Protein AF-A0AAV2QMG0-F1 (afdb_monomer_lite)

pLDDT: mean 81.87, std 13.13, range [42.47, 98.0]

Sequence (152 aa):
MNWVRSIYNIVFRNIPKMEKALFCSSQQNTKHLQYRIQVKKITGIVSARLNQVIYLTSEAHLSRIPKNVDNEILNILRQRQEDCVMWHGHDYKTKCADIIEDYNTGATNWFAKYGDLGVYGNVKDAYMKQKHRMIWERRHGAIGAGMKAQVN

Structure (mmCIF, N/CA/C/O backbone):
data_AF-A0AAV2QMG0-F1
#
_entry.id   AF-A0AAV2QMG0-F1
#
loop_
_atom_site.group_PDB
_atom_site.id
_atom_site.type_symbol
_atom_site.label_atom_id
_atom_site.label_alt_id
_atom_site.label_comp_id
_atom_site.label_asym_id
_atom_site.label_entity_id
_atom_site.label_seq_id
_atom_site.pdbx_PDB_ins_code
_atom_site.Cartn_x
_atom_site.Cartn_y
_atom_site.Cartn_z
_atom_site.occupancy
_atom_site.B_iso_or_equiv
_atom_site.auth_seq_id
_atom_site.auth_comp_id
_atom_site.auth_asym_id
_atom_site.auth_atom_id
_atom_site.pdbx_PDB_model_num
ATOM 1 N N . MET A 1 1 ? 28.258 10.382 -36.002 1.00 57.81 1 MET A N 1
ATOM 2 C CA . MET A 1 1 ? 27.567 10.719 -34.731 1.00 57.81 1 MET A CA 1
ATOM 3 C C . MET A 1 1 ? 27.835 12.180 -34.316 1.00 57.81 1 MET A C 1
ATOM 5 O O . MET A 1 1 ? 28.320 12.432 -33.222 1.00 57.81 1 MET A O 1
ATOM 9 N N . ASN A 1 2 ? 27.521 13.169 -35.166 1.00 69.56 2 ASN A N 1
ATOM 10 C CA . ASN A 1 2 ? 27.811 14.592 -34.876 1.00 69.56 2 ASN A CA 1
ATOM 11 C C . ASN A 1 2 ? 26.620 15.340 -34.253 1.00 69.56 2 ASN A C 1
ATOM 13 O O . ASN A 1 2 ? 26.809 16.291 -33.498 1.00 69.56 2 ASN A O 1
ATOM 17 N N . TRP A 1 3 ? 25.396 14.870 -34.503 1.00 79.06 3 TRP A N 1
ATOM 18 C CA . TRP A 1 3 ? 24.170 15.474 -33.978 1.00 79.06 3 TRP A CA 1
ATOM 19 C C . TRP A 1 3 ? 24.016 15.310 -32.456 1.00 79.06 3 TRP A C 1
ATOM 21 O O . TRP A 1 3 ? 23.689 16.278 -31.780 1.00 79.06 3 TRP A O 1
ATOM 31 N N . VAL A 1 4 ? 24.382 14.153 -31.887 1.00 82.50 4 VAL A N 1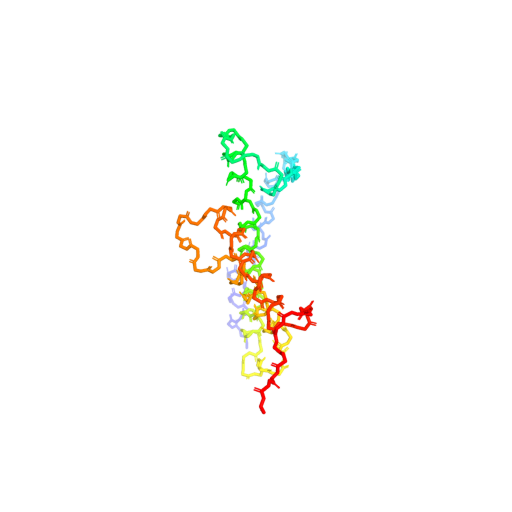
ATOM 32 C CA . VAL A 1 4 ? 24.388 13.933 -30.422 1.00 82.50 4 VAL A CA 1
ATOM 33 C C . VAL A 1 4 ? 25.339 14.907 -29.717 1.00 82.50 4 VAL A C 1
ATOM 35 O O . VAL A 1 4 ? 24.986 15.509 -28.706 1.00 82.50 4 VAL A O 1
ATOM 38 N N . ARG A 1 5 ? 26.532 15.131 -30.286 1.00 80.38 5 ARG A N 1
ATOM 39 C CA . ARG A 1 5 ? 27.519 16.085 -29.754 1.00 80.38 5 ARG A CA 1
ATOM 40 C C . ARG A 1 5 ? 27.052 17.537 -29.896 1.00 80.38 5 ARG A C 1
ATOM 42 O O . ARG A 1 5 ? 27.337 18.353 -29.024 1.00 80.38 5 ARG A O 1
ATOM 49 N N . SER A 1 6 ? 26.319 17.849 -30.966 1.00 81.31 6 SER A N 1
ATOM 50 C CA . SER A 1 6 ? 25.689 19.156 -31.176 1.00 81.31 6 SER A CA 1
ATOM 51 C C . SER A 1 6 ? 24.580 19.419 -30.146 1.00 81.31 6 SER A C 1
ATOM 53 O O . SER A 1 6 ? 24.646 20.425 -29.444 1.00 81.31 6 SER A O 1
ATOM 55 N N . ILE A 1 7 ? 23.652 18.473 -29.938 1.00 81.25 7 ILE A N 1
ATOM 56 C CA . ILE A 1 7 ? 22.609 18.569 -28.898 1.00 81.25 7 ILE A CA 1
ATOM 57 C C . ILE A 1 7 ? 23.231 18.688 -27.502 1.00 81.25 7 ILE A C 1
ATOM 59 O O . ILE A 1 7 ? 22.825 19.547 -26.721 1.00 81.25 7 ILE A O 1
ATOM 63 N N . TYR A 1 8 ? 24.244 17.875 -27.187 1.00 83.06 8 TYR A N 1
ATOM 64 C CA . TYR A 1 8 ? 24.938 17.938 -25.899 1.00 83.06 8 TYR A CA 1
ATOM 65 C C . TYR A 1 8 ? 25.555 19.317 -25.643 1.00 83.06 8 TYR A C 1
ATOM 67 O O . TYR A 1 8 ? 25.420 19.872 -24.555 1.00 83.06 8 TYR A O 1
ATOM 75 N N . ASN A 1 9 ? 26.194 19.904 -26.655 1.00 79.44 9 ASN A N 1
ATOM 76 C CA . ASN A 1 9 ? 26.829 21.212 -26.530 1.00 79.44 9 ASN A CA 1
ATOM 77 C C . ASN A 1 9 ? 25.831 22.374 -26.435 1.00 79.44 9 ASN A C 1
ATOM 79 O O . ASN A 1 9 ? 26.131 23.342 -25.740 1.00 79.44 9 ASN A O 1
ATOM 83 N N . ILE A 1 10 ? 24.685 22.285 -27.116 1.00 80.19 10 ILE A N 1
ATOM 84 C CA . ILE A 1 10 ? 23.655 23.335 -27.124 1.00 80.19 10 ILE A CA 1
ATOM 85 C C . ILE A 1 10 ? 22.818 23.284 -25.842 1.00 80.19 10 ILE A C 1
ATOM 87 O O . ILE A 1 10 ? 22.601 24.312 -25.206 1.00 80.19 10 ILE A O 1
ATOM 91 N N . VAL A 1 11 ? 22.368 22.090 -25.452 1.00 79.25 11 VAL A N 1
ATOM 92 C CA . VAL A 1 11 ? 21.379 21.912 -24.383 1.00 79.25 11 VAL A CA 1
ATOM 93 C C . VAL A 1 11 ? 22.054 21.516 -23.071 1.00 79.25 11 VAL A C 1
ATOM 95 O O . VAL A 1 11 ? 21.926 22.213 -22.071 1.00 79.25 11 VAL A O 1
ATOM 98 N N . PHE A 1 12 ? 22.832 20.433 -23.061 1.00 76.62 12 PHE A N 1
ATOM 99 C CA . PHE A 1 12 ? 23.289 19.804 -21.815 1.00 76.62 12 PHE A CA 1
ATOM 100 C C . PHE A 1 12 ? 24.566 20.407 -21.213 1.00 76.62 12 PHE A C 1
ATOM 102 O O . PHE A 1 12 ? 24.775 20.307 -20.009 1.00 76.62 12 PHE A O 1
ATOM 109 N N . ARG A 1 13 ? 25.410 21.089 -21.996 1.00 78.94 13 ARG A N 1
ATOM 110 C CA . ARG A 1 13 ? 26.682 21.672 -21.519 1.00 78.94 13 ARG A CA 1
ATOM 111 C C . ARG A 1 13 ? 26.495 22.807 -20.509 1.00 78.94 13 ARG A C 1
ATOM 113 O O . ARG A 1 13 ? 27.380 23.046 -19.685 1.00 78.94 13 ARG A O 1
ATOM 120 N N . ASN A 1 14 ? 25.369 23.514 -20.583 1.00 78.19 14 ASN A N 1
ATOM 121 C CA . ASN A 1 14 ? 25.080 24.658 -19.720 1.00 78.19 14 ASN A CA 1
ATOM 122 C C . ASN A 1 14 ? 24.202 24.299 -18.510 1.00 78.19 14 ASN A C 1
ATOM 124 O O . ASN A 1 14 ? 24.316 24.968 -17.488 1.00 78.19 14 ASN A O 1
ATOM 128 N N . ILE A 1 15 ? 23.420 23.214 -18.564 1.00 78.44 15 ILE A N 1
ATOM 129 C CA . ILE A 1 15 ? 22.583 22.735 -17.445 1.00 78.44 15 ILE A CA 1
ATOM 130 C C . ILE A 1 15 ? 23.363 22.577 -16.123 1.00 78.44 15 ILE A C 1
ATOM 132 O O . ILE A 1 15 ? 22.969 23.209 -15.144 1.00 78.44 15 ILE A O 1
ATOM 136 N N . PRO A 1 16 ? 24.508 21.865 -16.056 1.00 78.31 16 PRO A N 1
ATOM 137 C CA . PRO A 1 16 ? 25.228 21.686 -14.792 1.00 78.31 16 PRO A CA 1
ATOM 138 C C . PRO A 1 16 ? 25.860 22.984 -14.267 1.00 78.31 16 PRO A C 1
ATOM 140 O O . PRO A 1 16 ? 26.170 23.090 -13.081 1.00 78.31 16 PRO A O 1
ATOM 143 N N . LYS A 1 17 ? 26.064 23.996 -15.124 1.00 77.62 17 LYS A N 1
ATOM 144 C CA . LYS A 1 17 ? 26.516 25.327 -14.685 1.00 77.62 17 LYS A CA 1
ATOM 145 C C . LYS A 1 17 ? 25.381 26.096 -14.010 1.00 77.62 17 LYS A C 1
ATOM 147 O O . LYS A 1 17 ? 25.613 26.734 -12.988 1.00 77.62 17 LYS A O 1
ATOM 152 N N . MET A 1 18 ? 24.169 25.994 -14.558 1.00 71.75 18 MET A N 1
ATOM 153 C CA . MET A 1 18 ? 22.962 26.606 -13.993 1.00 71.75 18 MET A CA 1
ATOM 154 C C . MET A 1 18 ? 22.564 25.934 -12.674 1.00 71.75 18 MET A C 1
ATOM 156 O O . MET A 1 18 ? 22.259 26.621 -11.704 1.00 71.75 18 MET A O 1
ATOM 160 N N . GLU A 1 19 ? 22.650 24.605 -12.600 1.00 76.06 19 GLU A N 1
ATOM 161 C CA . GLU A 1 19 ? 22.378 23.842 -11.377 1.00 76.06 19 GLU A CA 1
ATOM 162 C C . GLU A 1 19 ? 23.356 24.200 -10.250 1.00 76.06 19 GLU A C 1
ATOM 164 O O . GLU A 1 19 ? 22.936 24.444 -9.121 1.00 76.06 19 GLU A O 1
ATOM 169 N N . LYS A 1 20 ? 24.653 24.342 -10.558 1.00 75.19 20 LYS A N 1
ATOM 170 C CA . LYS A 1 20 ? 25.646 24.824 -9.585 1.00 75.19 20 LYS A CA 1
ATOM 171 C C . LYS A 1 20 ? 25.354 26.242 -9.104 1.00 75.19 20 LYS A C 1
ATOM 173 O O . LYS A 1 20 ? 25.501 26.497 -7.914 1.00 75.19 20 LYS A O 1
ATOM 178 N N . ALA A 1 21 ? 24.934 27.147 -9.989 1.00 76.88 21 ALA A N 1
ATOM 179 C CA . ALA A 1 21 ? 24.575 28.514 -9.610 1.00 76.88 21 ALA A CA 1
ATOM 180 C C . ALA A 1 21 ? 23.340 28.552 -8.685 1.00 76.88 21 ALA A C 1
ATOM 182 O O . ALA A 1 21 ? 23.363 29.233 -7.659 1.00 76.88 21 ALA A O 1
ATOM 183 N N . LEU A 1 22 ? 22.306 27.756 -8.988 1.00 70.25 22 LEU A N 1
ATOM 184 C CA . LEU A 1 22 ? 21.111 27.592 -8.149 1.00 70.25 22 LEU A CA 1
ATOM 185 C C . LEU A 1 22 ? 21.445 26.953 -6.790 1.00 70.25 22 LEU A C 1
ATOM 187 O O . LEU A 1 22 ? 21.057 27.484 -5.749 1.00 70.25 22 LEU A O 1
ATOM 191 N N . PHE A 1 23 ? 22.226 25.871 -6.766 1.00 67.12 23 PHE A N 1
ATOM 192 C CA . PHE A 1 23 ? 22.652 25.222 -5.523 1.00 67.12 23 PHE A CA 1
ATOM 193 C C . PHE A 1 23 ? 23.502 26.154 -4.646 1.00 67.12 23 PHE A C 1
ATOM 195 O O . PHE A 1 23 ? 23.237 26.254 -3.446 1.00 67.12 23 PHE A O 1
ATOM 202 N N . CYS A 1 24 ? 24.456 26.894 -5.234 1.00 64.19 24 CYS A N 1
ATOM 203 C CA . CYS A 1 24 ? 25.259 27.898 -4.522 1.00 64.19 24 CYS A CA 1
ATOM 204 C C . CYS A 1 24 ? 24.397 29.007 -3.906 1.00 64.19 24 CYS A C 1
ATOM 206 O O . CYS A 1 24 ? 24.727 29.478 -2.819 1.00 64.19 24 CYS A O 1
ATOM 208 N N . SER A 1 25 ? 23.289 29.390 -4.554 1.00 58.59 25 SER A N 1
ATOM 209 C CA . SER A 1 25 ? 22.337 30.361 -3.998 1.00 58.59 25 SER A CA 1
ATOM 210 C C . SER A 1 25 ? 21.534 29.800 -2.812 1.00 58.59 25 SER A C 1
ATOM 212 O O . SER A 1 25 ? 21.247 30.530 -1.869 1.00 58.59 25 SER A O 1
ATOM 214 N N . SER A 1 26 ? 21.252 28.488 -2.796 1.00 58.22 26 SER A N 1
ATOM 215 C CA . SER A 1 26 ? 20.543 27.815 -1.690 1.00 58.22 26 SER A CA 1
ATOM 216 C C . SER A 1 26 ? 21.431 27.493 -0.476 1.00 58.22 26 SER A C 1
ATOM 218 O O . SER A 1 26 ? 20.939 27.351 0.639 1.00 58.22 26 SER A O 1
ATOM 220 N N . GLN A 1 27 ? 22.750 27.391 -0.672 1.00 56.69 27 GLN A N 1
ATOM 221 C CA . GLN A 1 27 ? 23.718 27.054 0.380 1.00 56.69 27 GLN A CA 1
ATOM 222 C C . GLN A 1 27 ? 24.058 28.235 1.306 1.00 56.69 27 GLN A C 1
ATOM 224 O O . GLN A 1 27 ? 24.668 28.021 2.353 1.00 56.69 27 GLN A O 1
ATOM 229 N N . GLN A 1 28 ? 23.690 29.474 0.955 1.00 57.56 28 GLN A N 1
ATOM 230 C CA . GLN A 1 28 ? 24.189 30.660 1.662 1.00 57.56 28 GLN A CA 1
ATOM 231 C C . GLN A 1 28 ? 23.481 31.010 2.971 1.00 57.56 28 GLN A C 1
ATOM 233 O O . GLN A 1 28 ? 24.060 31.768 3.738 1.00 57.56 28 GLN A O 1
ATOM 238 N N . ASN A 1 29 ? 22.308 30.458 3.290 1.00 58.62 29 ASN A N 1
ATOM 239 C CA . ASN A 1 29 ? 21.782 30.447 4.661 1.00 58.62 29 ASN A CA 1
ATOM 240 C C . ASN A 1 29 ? 20.445 29.711 4.716 1.00 58.62 29 ASN A C 1
ATOM 242 O O . ASN A 1 29 ? 19.452 30.226 4.214 1.00 58.62 29 ASN A O 1
ATOM 246 N N . THR A 1 30 ? 20.440 28.533 5.347 1.00 57.72 30 THR A N 1
ATOM 247 C CA . THR A 1 30 ? 19.445 28.012 6.313 1.00 57.72 30 THR A CA 1
ATOM 248 C C . THR A 1 30 ? 19.473 26.483 6.288 1.00 57.72 30 THR A C 1
ATOM 250 O O . THR A 1 30 ? 18.863 25.819 5.454 1.00 57.72 30 THR A O 1
ATOM 253 N N . LYS A 1 31 ? 20.173 25.878 7.255 1.00 65.62 31 LYS A N 1
ATOM 254 C CA . LYS A 1 31 ? 19.910 24.478 7.604 1.00 65.62 31 LYS A CA 1
ATOM 255 C C . LYS A 1 31 ? 18.511 24.424 8.221 1.00 65.62 31 LYS A C 1
ATOM 257 O O . LYS A 1 31 ? 18.362 24.611 9.425 1.00 65.62 31 LYS A O 1
ATOM 262 N N . HIS A 1 32 ? 17.479 24.229 7.408 1.00 69.31 32 HIS A N 1
ATOM 263 C CA . HIS A 1 32 ? 16.142 23.972 7.927 1.00 69.31 32 HIS A CA 1
ATOM 264 C C . HIS A 1 32 ? 16.134 22.584 8.569 1.00 69.31 32 HIS A C 1
ATOM 266 O O . HIS A 1 32 ? 16.276 21.570 7.887 1.00 69.31 32 HIS A O 1
ATOM 272 N N . LEU A 1 33 ? 16.000 22.536 9.895 1.00 77.06 33 LEU A N 1
ATOM 273 C CA . LEU A 1 33 ? 15.810 21.281 10.612 1.00 77.06 33 LEU A CA 1
ATOM 274 C C . LEU A 1 33 ? 14.418 20.752 10.271 1.00 77.06 33 LEU A C 1
ATOM 276 O O . LEU A 1 33 ? 13.404 21.296 10.704 1.00 77.06 33 LEU A O 1
ATOM 280 N N . GLN A 1 34 ? 14.378 19.694 9.472 1.00 80.12 34 GLN A N 1
ATOM 281 C CA . GLN A 1 34 ? 13.154 18.961 9.195 1.00 80.12 34 GLN A CA 1
ATOM 282 C C . GLN A 1 34 ? 13.016 17.846 10.229 1.00 80.12 34 GLN A C 1
ATOM 284 O O . GLN A 1 34 ? 13.926 17.037 10.408 1.00 80.12 34 GLN A O 1
ATOM 289 N N . TYR A 1 35 ? 11.880 17.807 10.922 1.00 82.12 35 TYR A N 1
ATOM 290 C CA . TYR A 1 35 ? 11.562 16.742 11.865 1.00 82.12 35 TYR A CA 1
ATOM 291 C C . TYR A 1 35 ? 10.417 15.891 11.331 1.00 82.12 35 TYR A C 1
ATOM 293 O O . TYR A 1 35 ? 9.459 16.381 10.733 1.00 82.12 35 TYR A O 1
ATOM 301 N N . ARG A 1 36 ? 10.507 14.587 11.587 1.00 84.06 36 ARG A N 1
ATOM 302 C CA . ARG A 1 36 ? 9.403 13.667 11.336 1.00 84.06 36 ARG A CA 1
ATOM 303 C C . ARG A 1 36 ? 8.468 13.688 12.536 1.00 84.06 36 ARG A C 1
ATOM 305 O O . ARG A 1 36 ? 8.890 13.374 13.647 1.00 84.06 36 ARG A O 1
ATOM 312 N N . ILE A 1 37 ? 7.202 14.028 12.309 1.00 84.06 37 ILE A N 1
ATOM 313 C CA . ILE A 1 37 ? 6.172 13.957 13.349 1.00 84.06 37 ILE A CA 1
ATOM 314 C C . ILE A 1 37 ? 6.006 12.497 13.778 1.00 84.06 37 ILE A C 1
ATOM 316 O O . ILE A 1 37 ? 5.790 11.617 12.944 1.00 84.06 37 ILE A O 1
ATOM 320 N N . GLN A 1 38 ? 6.093 12.254 15.084 1.00 84.06 38 GLN A N 1
ATOM 321 C CA . GLN A 1 38 ? 5.838 10.950 15.687 1.00 84.06 38 GLN A CA 1
ATOM 322 C C . GLN A 1 38 ? 4.493 10.994 16.405 1.00 84.06 38 GLN A C 1
ATOM 324 O O . GLN A 1 38 ? 4.311 11.752 17.358 1.00 84.06 38 GLN A O 1
ATOM 329 N N . VAL A 1 39 ? 3.544 10.183 15.945 1.00 82.62 39 VAL A N 1
ATOM 330 C CA . VAL A 1 39 ? 2.207 10.097 16.542 1.00 82.62 39 VAL A CA 1
ATOM 331 C C . VAL A 1 39 ? 2.176 8.906 17.494 1.00 82.62 39 VAL A C 1
ATOM 333 O O . VAL A 1 39 ? 2.468 7.777 17.100 1.00 82.62 39 VAL A O 1
ATOM 336 N N . LYS A 1 40 ? 1.828 9.147 18.762 1.00 80.94 40 LYS A N 1
ATOM 337 C CA . LYS A 1 40 ? 1.650 8.071 19.746 1.00 80.94 40 LYS A CA 1
ATOM 338 C C . LYS A 1 40 ? 0.376 7.289 19.426 1.00 80.94 40 LYS A C 1
ATOM 340 O O . LYS A 1 40 ? -0.654 7.881 19.109 1.00 80.94 40 LYS A O 1
ATOM 345 N N . LYS A 1 41 ? 0.438 5.959 19.530 1.00 75.56 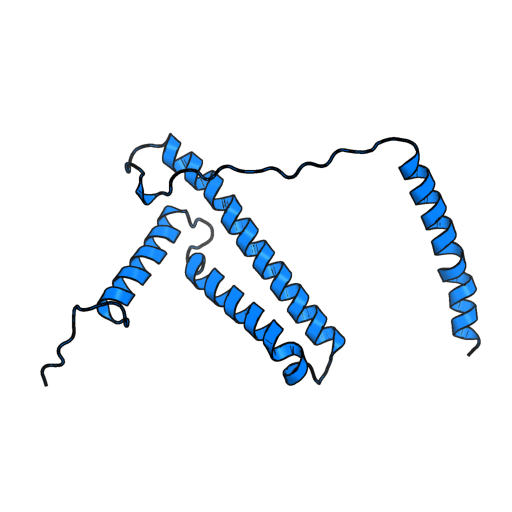41 LYS A N 1
ATOM 346 C CA . LYS A 1 41 ? -0.752 5.109 19.398 1.00 75.56 41 LYS A CA 1
ATOM 347 C C . LYS A 1 41 ? -1.671 5.337 20.600 1.00 75.56 41 LYS A C 1
ATOM 349 O O . LYS A 1 41 ? -1.208 5.292 21.737 1.00 75.56 41 LYS A O 1
ATOM 354 N N . ILE A 1 42 ? -2.955 5.560 20.335 1.00 71.00 42 ILE A N 1
ATOM 355 C CA . ILE A 1 42 ? -4.016 5.494 21.348 1.00 71.00 42 ILE A CA 1
ATOM 356 C C . ILE A 1 42 ? -4.501 4.040 21.443 1.00 71.00 42 ILE A C 1
ATOM 358 O O . ILE A 1 42 ? -4.256 3.234 20.540 1.00 71.00 42 ILE A O 1
ATOM 362 N N . THR A 1 43 ? -5.136 3.689 22.561 1.00 68.25 43 THR A N 1
ATOM 363 C CA . THR A 1 43 ? -5.858 2.422 22.723 1.00 68.25 43 THR A CA 1
ATOM 364 C C . THR A 1 43 ? -6.809 2.188 21.548 1.00 68.25 43 THR A C 1
ATOM 366 O O . THR A 1 43 ? -7.348 3.136 20.989 1.00 68.25 43 THR A O 1
ATOM 369 N N . GLY A 1 44 ? -6.987 0.931 21.138 1.00 68.44 44 GLY A N 1
ATOM 370 C CA . GLY A 1 44 ? -7.882 0.601 20.028 1.00 68.44 44 GLY A CA 1
ATOM 371 C C . GLY A 1 44 ? -9.361 0.648 20.418 1.00 68.44 44 GLY A C 1
ATOM 372 O O . GLY A 1 44 ? -9.702 0.489 21.592 1.00 68.44 44 GLY A O 1
ATOM 373 N N . ILE A 1 45 ? -10.232 0.728 19.405 1.00 71.25 45 ILE A N 1
ATOM 374 C CA . ILE A 1 45 ? -11.695 0.883 19.541 1.00 71.25 45 ILE A CA 1
ATOM 375 C C . ILE A 1 45 ? -12.379 -0.188 20.401 1.00 71.25 45 ILE A C 1
ATOM 377 O O . ILE A 1 45 ? -13.478 0.011 20.910 1.00 71.25 45 ILE A O 1
ATOM 381 N N . VAL A 1 46 ? -11.709 -1.322 20.610 1.00 69.88 46 VAL A N 1
ATOM 382 C CA . VAL A 1 46 ? -12.159 -2.422 21.473 1.00 69.88 46 VAL A CA 1
ATOM 383 C C . VAL A 1 46 ? -12.294 -1.991 22.937 1.00 69.88 46 VAL A C 1
ATOM 385 O O . VAL A 1 46 ? -13.167 -2.485 23.641 1.00 69.88 46 VAL A O 1
ATOM 388 N N . SER A 1 47 ? -11.453 -1.063 23.399 1.00 70.31 47 SER A N 1
ATOM 389 C CA . SER A 1 47 ? -11.454 -0.590 24.789 1.00 70.31 47 SER A CA 1
ATOM 390 C C . SER A 1 47 ? -12.503 0.499 25.056 1.00 70.31 47 SER A C 1
ATOM 392 O O . SER A 1 47 ? -12.653 0.942 26.197 1.00 70.31 47 SER A O 1
ATOM 394 N N . ALA A 1 48 ? -13.206 0.967 24.023 1.00 70.25 48 ALA A N 1
ATOM 395 C CA . ALA A 1 48 ? -14.102 2.111 24.096 1.00 70.25 48 ALA A CA 1
ATOM 396 C C . ALA A 1 48 ? -15.467 1.757 24.697 1.00 70.25 48 ALA A C 1
ATOM 398 O O . ALA A 1 48 ? -16.101 0.777 24.302 1.00 70.25 48 ALA A O 1
ATOM 399 N N . ARG A 1 49 ? -16.008 2.628 25.558 1.00 69.00 49 ARG A N 1
ATOM 400 C CA . ARG A 1 49 ? -17.435 2.583 25.917 1.00 69.00 49 ARG A CA 1
ATOM 401 C C . ARG A 1 49 ? -18.253 3.289 24.826 1.00 69.00 49 ARG A C 1
ATOM 403 O O . ARG A 1 49 ? -17.940 4.420 24.467 1.00 69.00 49 ARG A O 1
ATOM 410 N N . LEU A 1 50 ? -19.325 2.645 24.349 1.00 67.94 50 LEU A N 1
ATOM 411 C CA . LEU A 1 50 ? -20.110 3.024 23.154 1.00 67.94 50 LEU A CA 1
ATOM 412 C C . LEU A 1 50 ? -20.583 4.494 23.077 1.00 67.94 50 LEU A C 1
ATOM 414 O O . LEU A 1 50 ? -20.789 4.989 21.971 1.00 67.94 50 LEU A O 1
ATOM 418 N N . ASN A 1 51 ? -20.701 5.199 24.209 1.00 65.69 51 ASN A N 1
ATOM 419 C CA . ASN A 1 51 ? -21.303 6.538 24.292 1.00 65.69 51 ASN A CA 1
ATOM 420 C C . ASN A 1 51 ? -20.315 7.673 24.632 1.00 65.69 51 ASN A C 1
ATOM 422 O O . ASN A 1 51 ? -20.740 8.787 24.931 1.00 65.69 51 ASN A O 1
ATOM 426 N N . GLN A 1 52 ? -19.001 7.430 24.615 1.00 76.62 52 GLN A N 1
ATOM 427 C CA . GLN A 1 52 ? -18.014 8.484 24.884 1.00 76.62 52 GLN A CA 1
ATOM 428 C C . GLN A 1 52 ? -17.610 9.219 23.598 1.00 76.62 52 GLN A C 1
ATOM 430 O O . GLN A 1 52 ? -16.757 8.753 22.845 1.00 76.62 52 GLN A O 1
ATOM 435 N N . VAL A 1 53 ? -18.201 10.394 23.359 1.00 71.25 53 VAL A N 1
ATOM 436 C CA . VAL A 1 53 ? -18.002 11.178 22.122 1.00 71.25 53 VAL A CA 1
ATOM 437 C C . VAL A 1 53 ? -16.537 11.570 21.900 1.00 71.25 53 VAL A C 1
ATOM 439 O O . VAL A 1 53 ? -16.035 11.393 20.797 1.00 71.25 53 VAL A O 1
ATOM 442 N N . ILE A 1 54 ? -15.829 12.032 22.937 1.00 71.00 54 ILE A N 1
ATOM 443 C CA . ILE A 1 54 ? -14.421 12.476 22.842 1.00 71.00 54 ILE A CA 1
ATOM 444 C C . ILE A 1 54 ? -13.502 11.336 22.377 1.00 71.00 54 ILE A C 1
ATOM 446 O O . ILE A 1 54 ? -12.605 11.521 21.552 1.00 71.00 54 ILE A O 1
ATOM 450 N N . TYR A 1 55 ? -13.738 10.131 22.894 1.00 71.00 55 TYR A N 1
ATOM 451 C CA . TYR A 1 55 ? -12.963 8.952 22.527 1.00 71.00 55 TYR A CA 1
ATOM 452 C C . TYR A 1 55 ? -13.235 8.551 21.068 1.00 71.00 55 TYR A C 1
ATOM 454 O O . TYR A 1 55 ? -12.316 8.316 20.292 1.00 71.00 55 TYR A O 1
ATOM 462 N N . LEU A 1 56 ? -14.504 8.569 20.652 1.00 71.44 56 LEU A N 1
ATOM 463 C CA . LEU A 1 56 ? -14.895 8.220 19.285 1.00 71.44 56 LEU A CA 1
ATOM 464 C C . LEU A 1 56 ? -14.370 9.213 18.239 1.00 71.44 56 LEU A C 1
ATOM 466 O O . LEU A 1 56 ? -13.957 8.799 17.155 1.00 71.44 56 LEU A O 1
ATOM 470 N N . THR A 1 57 ? -14.382 10.514 18.541 1.00 70.69 57 THR A N 1
ATOM 471 C CA . THR A 1 57 ? -13.870 11.537 17.620 1.00 70.69 57 THR A CA 1
ATOM 472 C C . THR A 1 57 ? -12.353 11.460 17.502 1.00 70.69 57 THR A C 1
ATOM 474 O O . THR A 1 57 ? -11.837 11.442 16.384 1.00 70.69 57 THR A O 1
ATOM 477 N N . SER A 1 58 ? -11.630 11.341 18.621 1.00 68.00 58 SER A N 1
ATOM 478 C CA . SER A 1 58 ? -10.167 11.198 18.611 1.00 68.00 58 SER A CA 1
ATOM 479 C C . SER A 1 58 ? -9.706 9.948 17.854 1.00 68.00 58 SER A C 1
ATOM 481 O O . SER A 1 58 ? -8.786 10.038 17.038 1.00 68.00 58 SER A O 1
ATOM 483 N N . GLU A 1 59 ? -10.390 8.814 18.011 1.00 69.94 59 GLU A N 1
ATOM 484 C CA . GLU A 1 59 ? -10.105 7.611 17.224 1.00 69.94 59 GLU A CA 1
ATOM 485 C C . GLU A 1 59 ? -10.388 7.785 15.733 1.00 69.94 59 GLU A C 1
ATOM 487 O O . GLU A 1 59 ? -9.567 7.382 14.909 1.00 69.94 59 GLU A O 1
ATOM 492 N N . ALA A 1 60 ? -11.508 8.411 15.364 1.00 72.94 60 ALA A N 1
ATOM 493 C CA . ALA A 1 60 ? -11.827 8.666 13.962 1.00 72.94 60 ALA A CA 1
ATOM 494 C C . ALA A 1 60 ? -10.806 9.600 13.291 1.00 72.94 60 ALA A C 1
ATOM 496 O O . ALA A 1 60 ? -10.536 9.482 12.094 1.00 72.94 60 ALA A O 1
ATOM 497 N N . HIS A 1 61 ? -10.229 10.553 14.024 1.00 73.56 61 HIS A N 1
ATOM 498 C CA . HIS A 1 61 ? -9.130 11.371 13.509 1.00 73.56 61 HIS A CA 1
ATOM 499 C C . HIS A 1 61 ? -7.854 10.543 13.334 1.00 73.56 61 HIS A C 1
ATOM 501 O O . HIS A 1 61 ? -7.242 10.577 12.265 1.00 73.56 61 HIS A O 1
ATOM 507 N N . LEU A 1 62 ? -7.486 9.751 14.340 1.00 77.50 62 LEU A N 1
ATOM 508 C CA . LEU A 1 62 ? -6.258 8.959 14.319 1.00 77.50 62 LEU A CA 1
ATOM 509 C C . LEU A 1 62 ? -6.288 7.803 13.330 1.00 77.50 62 LEU A C 1
ATOM 511 O O . LEU A 1 62 ? -5.236 7.440 12.825 1.00 77.50 62 LEU A O 1
ATOM 515 N N . SER A 1 63 ? -7.453 7.250 13.005 1.00 79.25 63 SER A N 1
ATOM 516 C CA . SER A 1 63 ? -7.593 6.165 12.031 1.00 79.25 63 SER A CA 1
ATOM 517 C C . SER A 1 63 ? -7.366 6.588 10.585 1.00 79.25 63 SER A C 1
ATOM 519 O O . SER A 1 63 ? -7.081 5.746 9.734 1.00 79.25 63 SER A O 1
ATOM 521 N N . ARG A 1 64 ? -7.491 7.884 10.282 1.00 84.56 64 ARG A N 1
ATOM 522 C CA . ARG A 1 64 ? -7.215 8.413 8.939 1.00 84.56 64 ARG A CA 1
ATOM 523 C C . ARG A 1 64 ? -5.730 8.340 8.608 1.00 84.56 64 ARG A C 1
ATOM 525 O O . ARG A 1 64 ? -5.377 8.059 7.471 1.00 84.56 64 ARG A O 1
ATOM 532 N N . ILE A 1 65 ? -4.871 8.523 9.609 1.00 85.88 65 ILE A N 1
ATOM 533 C CA . ILE A 1 65 ? -3.415 8.472 9.453 1.00 85.88 65 ILE A CA 1
ATOM 534 C C . ILE A 1 65 ? -2.940 7.098 8.943 1.00 85.88 65 ILE A C 1
ATOM 536 O O . ILE A 1 65 ? -2.327 7.071 7.880 1.00 85.88 65 ILE A O 1
ATOM 540 N N . PRO A 1 66 ? -3.226 5.954 9.602 1.00 87.06 66 PRO A N 1
ATOM 541 C CA . PRO A 1 66 ? -2.804 4.648 9.109 1.00 87.06 66 PRO A CA 1
ATOM 542 C C . PRO A 1 66 ? -3.471 4.293 7.781 1.00 87.06 66 PRO A C 1
ATOM 544 O O . PRO A 1 66 ? -2.820 3.671 6.955 1.00 87.06 66 PRO A O 1
ATOM 547 N N . LYS A 1 67 ? -4.713 4.729 7.521 1.00 89.38 67 LYS A N 1
ATOM 548 C CA . LYS A 1 67 ? -5.339 4.543 6.202 1.00 89.38 67 LYS A CA 1
ATOM 549 C C . LYS A 1 67 ? -4.550 5.260 5.103 1.00 89.38 67 LYS A C 1
ATOM 551 O O . LYS A 1 67 ? -4.289 4.667 4.064 1.00 89.38 67 LYS A O 1
ATOM 556 N N . ASN A 1 68 ? -4.135 6.502 5.342 1.00 91.12 68 ASN A N 1
ATOM 557 C CA . ASN A 1 68 ? -3.323 7.257 4.389 1.00 91.12 68 ASN A CA 1
ATOM 558 C C . ASN A 1 68 ? -1.931 6.641 4.219 1.00 91.12 68 ASN A C 1
ATOM 560 O O . ASN A 1 68 ? -1.457 6.532 3.097 1.00 91.12 68 ASN A O 1
ATOM 564 N N . VAL A 1 69 ? -1.301 6.183 5.303 1.00 92.50 69 VAL A N 1
ATOM 565 C CA . VAL A 1 69 ? -0.020 5.465 5.221 1.00 92.50 69 VAL A CA 1
ATOM 566 C C . VAL A 1 69 ? -0.165 4.179 4.402 1.00 92.50 69 VAL A C 1
ATOM 568 O O . VAL A 1 69 ? 0.659 3.932 3.531 1.00 92.50 69 VAL A O 1
ATOM 571 N N . ASP A 1 70 ? -1.225 3.398 4.622 1.00 94.81 70 ASP A N 1
ATOM 572 C CA . ASP A 1 70 ? -1.499 2.174 3.860 1.00 94.81 70 ASP A CA 1
ATOM 573 C C . ASP A 1 70 ? -1.767 2.478 2.367 1.00 94.81 70 ASP A C 1
ATOM 575 O O . ASP A 1 70 ? -1.342 1.715 1.501 1.00 94.81 70 ASP A O 1
ATOM 579 N N . ASN A 1 71 ? -2.417 3.606 2.047 1.00 94.38 71 ASN A N 1
ATOM 580 C CA . ASN A 1 71 ? -2.573 4.072 0.662 1.00 94.38 71 ASN A CA 1
ATOM 581 C C . ASN A 1 71 ? -1.219 4.412 0.024 1.00 94.38 71 ASN A C 1
ATOM 583 O O . ASN A 1 71 ? -0.962 4.009 -1.106 1.00 94.38 71 ASN A O 1
ATOM 587 N N . GLU A 1 72 ? -0.342 5.117 0.744 1.00 96.81 72 GLU A N 1
ATOM 588 C CA . GLU A 1 72 ? 0.989 5.449 0.225 1.00 96.81 72 GLU A CA 1
ATOM 589 C C . GLU A 1 72 ? 1.877 4.214 0.066 1.00 96.81 72 GLU A C 1
ATOM 591 O O . GLU A 1 72 ? 2.635 4.124 -0.895 1.00 96.81 72 GLU A O 1
ATOM 596 N N . ILE A 1 73 ? 1.747 3.218 0.946 1.00 97.12 73 ILE A N 1
ATOM 597 C CA . ILE A 1 73 ? 2.420 1.925 0.771 1.00 97.12 73 ILE A CA 1
ATOM 598 C C . ILE A 1 73 ? 1.997 1.287 -0.558 1.00 97.12 73 ILE A C 1
ATOM 600 O O . ILE A 1 73 ? 2.859 0.852 -1.323 1.00 97.12 73 ILE A O 1
ATOM 604 N N . LEU A 1 74 ? 0.698 1.276 -0.876 1.00 96.75 74 LEU A N 1
ATOM 605 C CA . LEU A 1 74 ? 0.226 0.776 -2.169 1.00 96.75 74 LEU A CA 1
ATOM 606 C C . LEU A 1 74 ? 0.730 1.602 -3.352 1.00 96.75 74 LEU A C 1
ATOM 608 O O . LEU A 1 74 ? 1.081 1.019 -4.376 1.00 96.75 74 LEU A O 1
ATOM 612 N N . ASN A 1 75 ? 0.775 2.930 -3.226 1.00 97.69 75 ASN A N 1
ATOM 613 C CA . ASN A 1 75 ? 1.305 3.800 -4.276 1.00 97.69 75 ASN A CA 1
ATOM 614 C C . ASN A 1 75 ? 2.774 3.478 -4.569 1.00 97.69 75 ASN A C 1
ATOM 616 O O . ASN A 1 75 ? 3.146 3.351 -5.732 1.00 97.69 75 ASN A O 1
ATOM 620 N N . ILE A 1 76 ? 3.591 3.278 -3.531 1.00 98.00 76 ILE A N 1
ATOM 621 C CA . ILE A 1 76 ? 5.005 2.907 -3.678 1.00 98.00 76 ILE A CA 1
ATOM 622 C C . ILE A 1 76 ? 5.144 1.540 -4.358 1.00 98.00 76 ILE A C 1
ATOM 624 O O . ILE A 1 76 ? 5.975 1.380 -5.250 1.00 98.00 76 ILE A O 1
ATOM 628 N N . LEU A 1 77 ? 4.343 0.546 -3.960 1.00 97.81 77 LEU A N 1
AT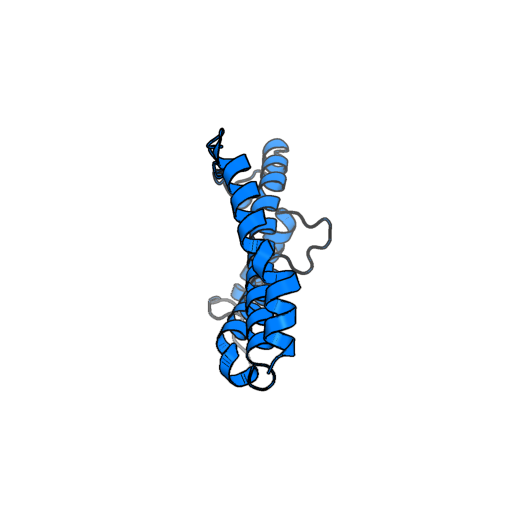OM 629 C CA . LEU A 1 77 ? 4.368 -0.777 -4.595 1.00 97.81 77 LEU A CA 1
ATOM 630 C C . LEU A 1 77 ? 3.949 -0.707 -6.067 1.00 97.81 77 LEU A C 1
ATOM 632 O O . LEU A 1 77 ? 4.586 -1.333 -6.910 1.00 97.81 77 LEU A O 1
ATOM 636 N N . ARG A 1 78 ? 2.930 0.099 -6.385 1.00 97.69 78 ARG A N 1
ATOM 637 C CA . ARG A 1 78 ? 2.500 0.337 -7.765 1.00 97.69 78 ARG A CA 1
ATOM 638 C C . ARG A 1 78 ? 3.607 0.985 -8.594 1.00 97.69 78 ARG A C 1
ATOM 640 O O . ARG A 1 78 ? 3.901 0.487 -9.671 1.00 97.69 78 ARG A O 1
ATOM 647 N N . GLN A 1 79 ? 4.251 2.035 -8.081 1.00 97.88 79 GLN A N 1
ATOM 648 C CA . GLN A 1 79 ? 5.367 2.696 -8.769 1.00 97.88 79 GLN A CA 1
ATOM 649 C C . GLN A 1 79 ? 6.490 1.705 -9.082 1.00 97.88 79 GLN A C 1
ATOM 651 O O . GLN A 1 79 ? 6.931 1.614 -10.219 1.00 97.88 79 GLN A O 1
ATOM 656 N N . ARG A 1 80 ? 6.883 0.874 -8.109 1.00 97.38 80 ARG A N 1
ATOM 657 C CA . ARG A 1 80 ? 7.904 -0.166 -8.321 1.00 97.38 80 ARG A CA 1
ATOM 658 C C . ARG A 1 80 ? 7.513 -1.165 -9.405 1.00 97.38 80 ARG A C 1
ATOM 660 O O . ARG A 1 80 ? 8.361 -1.578 -10.194 1.00 97.38 80 ARG A O 1
ATOM 667 N N . GLN A 1 81 ? 6.246 -1.572 -9.430 1.00 96.94 81 GLN A N 1
ATOM 668 C CA . GLN A 1 81 ? 5.728 -2.470 -10.455 1.00 96.94 81 GLN A CA 1
ATOM 669 C C . GLN A 1 81 ? 5.780 -1.815 -11.841 1.00 96.94 81 GLN A C 1
ATOM 671 O O . GLN A 1 81 ? 6.285 -2.426 -12.782 1.00 96.94 81 GLN A O 1
ATOM 676 N N . GLU A 1 82 ? 5.284 -0.583 -11.966 1.00 96.62 82 GLU A N 1
ATOM 677 C CA . GLU A 1 82 ? 5.271 0.186 -13.215 1.00 96.62 82 GLU A CA 1
ATOM 678 C C . GLU A 1 82 ? 6.693 0.434 -13.737 1.00 96.62 82 GLU A C 1
ATOM 680 O O . GLU A 1 82 ? 6.962 0.174 -14.911 1.00 96.62 82 GLU A O 1
ATOM 685 N N . ASP A 1 83 ? 7.619 0.826 -12.860 1.00 97.56 83 ASP A N 1
ATOM 686 C CA . ASP A 1 83 ? 9.033 1.037 -13.182 1.00 97.56 83 ASP A CA 1
ATOM 687 C C . ASP A 1 83 ? 9.690 -0.251 -13.698 1.00 97.56 83 ASP A C 1
ATOM 689 O O . ASP A 1 83 ? 10.390 -0.235 -14.713 1.00 97.56 83 ASP A O 1
ATOM 693 N N . CYS A 1 84 ? 9.435 -1.391 -13.045 1.00 97.00 84 CYS A N 1
ATOM 694 C CA . CYS A 1 84 ? 9.986 -2.679 -13.471 1.00 97.00 84 CYS A CA 1
ATOM 695 C C . CYS A 1 84 ? 9.462 -3.095 -14.852 1.00 97.00 84 CYS A C 1
ATOM 697 O O . CYS A 1 84 ? 10.235 -3.519 -15.717 1.00 97.00 84 CYS A O 1
ATOM 699 N N . VAL A 1 85 ? 8.153 -2.943 -15.080 1.00 96.62 85 VAL A N 1
ATOM 700 C CA . VAL A 1 85 ? 7.520 -3.251 -16.369 1.00 96.62 85 VAL A CA 1
ATOM 701 C C . VAL A 1 85 ? 8.066 -2.339 -17.467 1.00 96.62 85 VAL A C 1
ATOM 703 O O . VAL A 1 85 ? 8.391 -2.821 -18.552 1.00 96.62 85 VAL A O 1
ATOM 706 N N . MET A 1 86 ? 8.230 -1.046 -17.182 1.00 96.69 86 MET A N 1
ATOM 707 C CA . MET A 1 86 ? 8.795 -0.085 -18.128 1.00 96.69 86 MET A CA 1
ATOM 708 C C . MET A 1 86 ? 10.251 -0.416 -18.478 1.00 96.69 86 MET A C 1
ATOM 710 O O . MET A 1 86 ? 10.627 -0.342 -19.646 1.00 96.69 86 MET A O 1
ATOM 714 N N . TRP A 1 87 ? 11.059 -0.818 -17.494 1.00 97.06 87 TRP A N 1
ATOM 715 C CA . TRP A 1 87 ? 12.473 -1.138 -17.692 1.00 97.06 87 TRP A CA 1
ATOM 716 C C . TRP A 1 87 ? 12.696 -2.426 -18.495 1.00 97.06 87 TRP A C 1
ATOM 718 O O . TRP A 1 87 ? 13.570 -2.481 -19.359 1.00 97.06 87 TRP A O 1
ATOM 728 N N . HIS A 1 88 ? 11.914 -3.475 -18.224 1.00 95.56 88 HIS A N 1
ATOM 729 C CA . HIS A 1 88 ? 12.089 -4.785 -18.860 1.00 95.56 88 HIS A CA 1
ATOM 730 C C . HIS A 1 88 ? 11.247 -5.000 -20.126 1.00 95.56 88 HIS A C 1
ATOM 732 O O . HIS A 1 88 ? 11.521 -5.941 -20.877 1.00 95.56 88 HIS A O 1
ATOM 738 N N . GLY A 1 89 ? 10.255 -4.149 -20.397 1.00 93.88 89 GLY A N 1
ATOM 739 C CA . GLY A 1 89 ? 9.446 -4.210 -21.613 1.00 93.88 89 GLY A CA 1
ATOM 740 C C . GLY A 1 89 ? 8.719 -5.548 -21.750 1.00 93.88 89 GLY A C 1
ATOM 741 O O . GLY A 1 89 ? 7.893 -5.895 -20.915 1.00 93.88 89 GLY A O 1
ATOM 742 N N . HIS A 1 90 ? 9.023 -6.321 -22.795 1.00 92.75 90 HIS A N 1
ATOM 743 C CA . HIS A 1 90 ? 8.327 -7.581 -23.099 1.00 92.75 90 HIS A CA 1
ATOM 744 C C . HIS A 1 90 ? 8.660 -8.746 -22.144 1.00 92.75 90 HIS A C 1
ATOM 746 O O . HIS A 1 90 ? 7.816 -9.620 -21.945 1.00 92.75 90 HIS A O 1
ATOM 752 N N . ASP A 1 91 ? 9.831 -8.734 -21.497 1.00 94.56 91 ASP A N 1
ATOM 753 C CA . ASP A 1 91 ? 10.284 -9.799 -20.581 1.00 94.56 91 ASP A CA 1
ATOM 754 C C . ASP A 1 91 ? 9.783 -9.619 -19.135 1.00 94.56 91 ASP A C 1
ATOM 756 O O . ASP A 1 91 ? 10.213 -10.326 -18.220 1.00 94.56 91 ASP A O 1
ATOM 760 N N . TYR A 1 92 ? 8.891 -8.657 -18.887 1.00 95.06 92 TYR A N 1
ATOM 761 C CA . TYR A 1 92 ? 8.465 -8.291 -17.533 1.00 95.06 92 TYR A CA 1
ATOM 762 C C . TYR A 1 92 ? 7.864 -9.463 -16.741 1.00 95.06 92 TYR A C 1
ATOM 764 O O . TYR A 1 92 ? 7.986 -9.511 -15.522 1.00 95.06 92 TYR A O 1
ATOM 772 N N . LYS A 1 93 ? 7.244 -10.435 -17.420 1.00 93.31 93 LYS A N 1
ATOM 773 C CA . LYS A 1 93 ? 6.566 -11.567 -16.771 1.00 93.31 93 LYS A CA 1
ATOM 774 C C . LYS A 1 93 ? 7.507 -12.452 -15.959 1.00 93.31 93 LYS A C 1
ATOM 776 O O . LYS A 1 93 ? 7.084 -12.995 -14.948 1.00 93.31 93 LYS A O 1
ATOM 781 N N . THR A 1 94 ? 8.751 -12.619 -16.404 1.00 94.56 94 THR A N 1
ATOM 782 C CA . THR A 1 94 ? 9.739 -13.453 -15.707 1.00 94.56 94 THR A CA 1
ATOM 783 C C . THR A 1 94 ? 10.598 -12.625 -14.763 1.00 94.56 94 THR A C 1
ATOM 785 O O . THR A 1 94 ? 10.879 -13.065 -13.657 1.00 94.56 94 THR A O 1
ATOM 788 N N . LYS A 1 95 ? 10.989 -11.412 -15.175 1.00 94.44 95 LYS A N 1
ATOM 789 C CA . LYS A 1 95 ? 11.914 -10.560 -14.410 1.00 94.44 95 LYS A CA 1
ATOM 790 C C . LYS A 1 95 ? 11.240 -9.773 -13.280 1.00 94.44 95 LYS A C 1
ATOM 792 O O . LYS A 1 95 ? 11.889 -9.503 -12.280 1.00 94.44 95 LYS A O 1
ATOM 797 N N . CYS A 1 96 ? 9.959 -9.425 -13.418 1.00 96.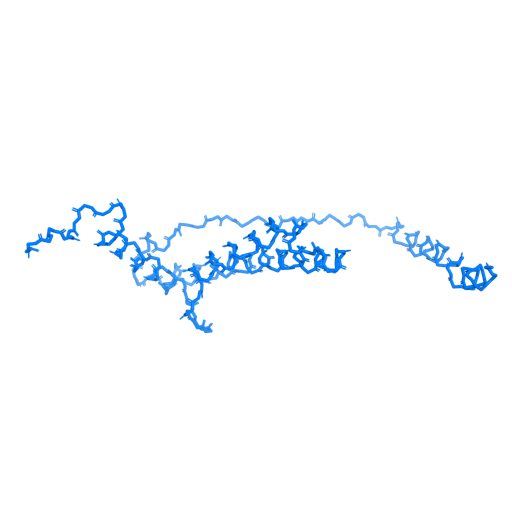75 96 CYS A N 1
ATOM 798 C CA . CYS A 1 96 ? 9.207 -8.634 -12.434 1.00 96.75 96 CYS A CA 1
ATOM 799 C C . CYS A 1 96 ? 8.206 -9.464 -11.615 1.00 96.75 96 CYS A C 1
ATOM 801 O O . CYS A 1 96 ? 7.332 -8.876 -10.980 1.00 96.75 96 CYS A O 1
ATOM 803 N N . ALA A 1 97 ? 8.284 -10.800 -11.650 1.00 96.50 97 ALA A N 1
ATOM 804 C CA . ALA A 1 97 ? 7.299 -11.679 -11.014 1.00 96.50 97 ALA A CA 1
ATOM 805 C C . ALA A 1 97 ? 7.107 -11.355 -9.521 1.00 96.50 97 ALA A C 1
ATOM 807 O O . ALA A 1 97 ? 5.984 -11.081 -9.100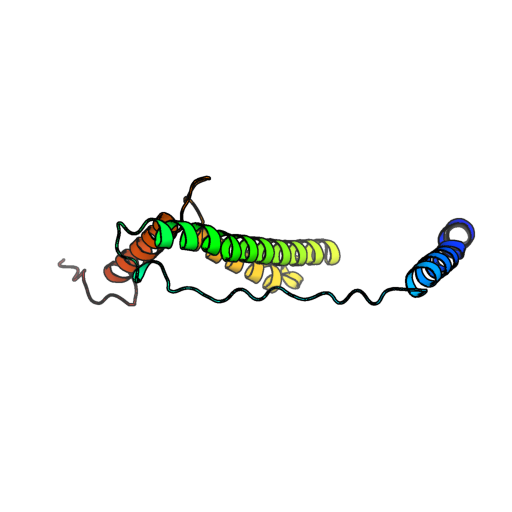 1.00 96.50 97 ALA A O 1
ATOM 808 N N . ASP A 1 98 ? 8.206 -11.263 -8.772 1.00 96.50 98 ASP A N 1
ATOM 809 C CA . ASP A 1 98 ? 8.192 -11.000 -7.329 1.00 96.50 98 ASP A CA 1
ATOM 810 C C . ASP A 1 98 ? 7.577 -9.629 -6.997 1.00 96.50 98 ASP A C 1
ATOM 812 O O . ASP A 1 98 ? 6.741 -9.501 -6.109 1.00 96.50 98 ASP A O 1
ATOM 816 N N . ILE A 1 99 ? 7.919 -8.588 -7.767 1.00 96.94 99 ILE A N 1
ATOM 817 C CA . ILE A 1 99 ? 7.399 -7.224 -7.554 1.00 96.94 99 ILE A CA 1
ATOM 818 C C . ILE A 1 99 ? 5.892 -7.163 -7.840 1.00 96.94 99 ILE A C 1
ATOM 820 O O . ILE A 1 99 ? 5.142 -6.456 -7.162 1.00 96.94 99 ILE A O 1
ATOM 824 N N . ILE A 1 100 ? 5.435 -7.902 -8.853 1.00 96.50 100 ILE A N 1
ATOM 825 C CA . ILE A 1 100 ? 4.012 -8.017 -9.177 1.00 96.50 100 ILE A CA 1
ATOM 826 C C . ILE A 1 100 ? 3.276 -8.761 -8.056 1.00 96.50 100 ILE A C 1
ATOM 828 O O . ILE A 1 100 ? 2.177 -8.354 -7.676 1.00 96.50 100 ILE A O 1
ATOM 832 N N . GLU A 1 101 ? 3.865 -9.822 -7.504 1.00 97.38 101 GLU A N 1
ATOM 833 C CA . GLU A 1 101 ? 3.305 -10.552 -6.365 1.00 97.38 101 GLU A CA 1
ATOM 834 C C . GLU A 1 101 ? 3.211 -9.673 -5.112 1.00 97.38 101 GLU A C 1
ATOM 836 O O . GLU A 1 101 ? 2.153 -9.638 -4.476 1.00 97.38 101 GLU A O 1
ATOM 841 N N . ASP A 1 102 ? 4.253 -8.902 -4.800 1.00 97.31 102 ASP A N 1
ATOM 842 C CA . ASP A 1 102 ? 4.262 -7.945 -3.691 1.00 97.31 102 ASP A CA 1
ATOM 843 C C . ASP A 1 102 ? 3.131 -6.919 -3.829 1.00 97.31 102 ASP A C 1
ATOM 845 O O . ASP A 1 102 ? 2.395 -6.653 -2.870 1.00 97.31 102 ASP A O 1
ATOM 849 N N . TYR A 1 103 ? 2.943 -6.367 -5.033 1.00 97.69 103 TYR A N 1
ATOM 850 C CA . TYR A 1 103 ? 1.841 -5.449 -5.312 1.00 97.69 103 TYR A CA 1
ATOM 851 C C . TYR A 1 103 ? 0.478 -6.121 -5.124 1.00 97.69 103 TYR A C 1
ATOM 853 O O . TYR A 1 103 ? -0.385 -5.577 -4.432 1.00 97.69 103 TYR A O 1
ATOM 861 N N . ASN A 1 104 ? 0.279 -7.310 -5.695 1.00 97.50 104 ASN A N 1
ATOM 862 C CA . ASN A 1 104 ? -0.987 -8.041 -5.611 1.00 97.50 104 ASN A CA 1
ATOM 863 C C . ASN A 1 104 ? -1.329 -8.427 -4.167 1.00 97.50 104 ASN A C 1
ATOM 865 O O . ASN A 1 104 ? -2.476 -8.282 -3.730 1.00 97.50 104 ASN A O 1
ATOM 869 N N . THR A 1 105 ? -0.332 -8.866 -3.403 1.00 97.62 105 THR A N 1
ATOM 870 C CA . THR A 1 105 ? -0.465 -9.193 -1.981 1.00 97.62 105 THR A CA 1
ATOM 871 C C . THR A 1 105 ? -0.801 -7.944 -1.175 1.00 97.62 105 THR A C 1
ATOM 873 O O . THR A 1 105 ? -1.745 -7.947 -0.379 1.00 97.62 105 THR A O 1
ATOM 876 N N . GLY A 1 106 ? -0.097 -6.837 -1.425 1.00 97.12 106 GLY A N 1
ATOM 877 C CA . GLY A 1 106 ? -0.386 -5.539 -0.821 1.00 97.12 106 GLY A CA 1
ATOM 878 C C . GLY A 1 106 ? -1.814 -5.072 -1.110 1.00 97.12 106 GLY A C 1
ATOM 879 O O . GLY A 1 106 ? -2.551 -4.726 -0.184 1.00 97.12 106 GLY A O 1
ATOM 880 N N . ALA A 1 107 ? -2.234 -5.113 -2.376 1.00 97.25 107 ALA A N 1
ATOM 881 C CA . ALA A 1 107 ? -3.567 -4.707 -2.816 1.00 97.25 107 ALA A CA 1
ATOM 882 C C . ALA A 1 107 ? -4.665 -5.568 -2.177 1.00 97.25 107 ALA A C 1
ATOM 884 O O . ALA A 1 107 ? -5.667 -5.036 -1.692 1.00 97.25 107 ALA A O 1
ATOM 885 N N . THR A 1 108 ? -4.448 -6.882 -2.092 1.00 96.12 108 THR A N 1
ATOM 886 C CA . THR A 1 108 ? -5.370 -7.823 -1.440 1.00 96.12 108 THR A CA 1
ATOM 887 C C . THR A 1 108 ? -5.506 -7.521 0.052 1.00 96.12 108 THR A C 1
ATOM 889 O O . THR A 1 108 ? -6.621 -7.433 0.570 1.00 96.12 108 THR A O 1
ATOM 892 N N . ASN A 1 109 ? -4.391 -7.282 0.746 1.00 95.62 109 ASN A N 1
ATOM 893 C CA . ASN A 1 109 ? -4.383 -6.946 2.171 1.00 95.62 109 ASN A CA 1
ATOM 894 C C . ASN A 1 109 ? -5.071 -5.604 2.454 1.00 95.62 109 ASN A C 1
ATOM 896 O O . ASN A 1 109 ? -5.845 -5.478 3.409 1.00 95.62 109 ASN A O 1
ATOM 900 N N . TRP A 1 110 ? -4.837 -4.606 1.605 1.00 95.06 110 TRP A N 1
ATOM 901 C CA . TRP A 1 110 ? -5.503 -3.314 1.705 1.00 95.06 110 TRP A CA 1
ATOM 902 C C . TRP A 1 110 ? -7.010 -3.435 1.463 1.00 95.06 110 TRP A C 1
ATOM 904 O O . TRP A 1 110 ? -7.801 -2.910 2.248 1.00 95.06 110 TRP A O 1
ATOM 914 N N . PHE A 1 111 ? -7.428 -4.181 0.435 1.00 94.81 111 PHE A N 1
ATOM 915 C CA . PHE A 1 111 ? -8.843 -4.396 0.126 1.00 94.81 111 PHE A CA 1
ATOM 916 C C . PHE A 1 111 ? -9.556 -5.180 1.238 1.00 94.81 111 PHE A C 1
ATOM 918 O O . PHE A 1 111 ? -10.670 -4.835 1.648 1.00 94.81 111 PHE A O 1
ATOM 925 N N . ALA A 1 112 ? -8.895 -6.181 1.819 1.00 93.62 112 ALA A N 1
ATOM 926 C CA . ALA A 1 112 ? -9.418 -6.908 2.969 1.00 93.62 112 ALA A CA 1
ATOM 927 C C . ALA A 1 112 ? -9.710 -5.972 4.156 1.00 93.62 112 ALA A C 1
ATOM 929 O O . ALA A 1 112 ? -10.733 -6.129 4.824 1.00 93.62 112 ALA A O 1
ATOM 930 N N . LYS A 1 113 ? -8.864 -4.960 4.380 1.00 91.75 113 LYS A N 1
ATOM 931 C CA . LYS A 1 113 ? -8.997 -4.000 5.484 1.00 91.75 113 LYS A CA 1
ATOM 932 C C . LYS A 1 113 ? -9.973 -2.856 5.194 1.00 91.75 113 LYS A C 1
ATOM 934 O O . LYS A 1 113 ? -10.782 -2.530 6.058 1.00 91.75 113 LYS A O 1
ATOM 939 N N . TYR A 1 114 ? -9.904 -2.257 4.003 1.00 92.31 114 TYR A N 1
ATOM 940 C CA . TYR A 1 114 ? -10.599 -1.006 3.667 1.00 92.31 114 TYR A CA 1
ATOM 941 C C . TYR A 1 114 ? -11.590 -1.092 2.496 1.00 92.31 114 TYR A C 1
ATOM 943 O O . TYR A 1 114 ? -12.322 -0.132 2.257 1.00 92.31 114 TYR A O 1
ATOM 951 N N . GLY A 1 115 ? -11.655 -2.220 1.788 1.00 91.38 115 GLY A N 1
ATOM 952 C CA . GLY A 1 115 ? -12.616 -2.435 0.701 1.00 91.38 115 GLY A CA 1
ATOM 953 C C . GLY A 1 115 ? -14.069 -2.384 1.182 1.00 91.38 115 GLY A C 1
ATOM 954 O O . GLY A 1 115 ? -14.344 -2.677 2.348 1.00 91.38 115 GLY A O 1
ATOM 955 N N . ASP A 1 116 ? -14.989 -2.017 0.292 1.00 90.38 116 ASP A N 1
ATOM 956 C CA . ASP A 1 116 ? -16.454 -2.002 0.491 1.00 90.38 116 ASP A CA 1
ATOM 957 C C . ASP A 1 116 ? -16.985 -1.117 1.635 1.00 90.38 116 ASP A C 1
ATOM 959 O O . ASP A 1 116 ? -18.181 -1.086 1.906 1.00 90.38 116 ASP A O 1
ATOM 963 N N . LEU A 1 117 ? -16.114 -0.350 2.292 1.00 87.44 117 LEU A N 1
ATOM 964 C CA . LEU A 1 117 ? -16.463 0.541 3.404 1.00 87.44 117 LEU A CA 1
ATOM 965 C C . LEU A 1 117 ? -17.095 1.867 2.948 1.00 87.44 117 LEU A C 1
ATOM 967 O O . LEU A 1 117 ? -17.587 2.636 3.772 1.00 87.44 117 LEU A O 1
ATOM 971 N N . GLY A 1 118 ? -17.090 2.136 1.640 1.00 86.44 118 GLY A N 1
ATOM 972 C CA . GLY A 1 118 ? -17.608 3.368 1.051 1.00 86.44 118 GLY A CA 1
ATOM 973 C C . GLY A 1 118 ? -16.797 4.619 1.413 1.00 86.44 118 GLY A C 1
ATOM 974 O O . GLY A 1 118 ? -15.755 4.567 2.071 1.00 86.44 118 GLY A O 1
ATOM 975 N N . VAL A 1 119 ? -17.286 5.779 0.964 1.00 81.69 119 VAL A N 1
ATOM 976 C CA . VAL A 1 119 ? -16.628 7.084 1.178 1.00 81.69 119 VAL A CA 1
ATOM 977 C C . VAL A 1 119 ? -16.662 7.497 2.654 1.00 81.69 119 VAL A C 1
ATOM 979 O O . VAL A 1 119 ? -15.682 8.031 3.172 1.00 81.69 119 VAL A O 1
ATOM 982 N N . TYR A 1 120 ? -17.763 7.199 3.346 1.00 80.56 120 TYR A N 1
ATOM 983 C CA . TYR A 1 120 ? -17.982 7.552 4.754 1.00 80.56 120 TYR A CA 1
ATOM 984 C C . TYR A 1 120 ? -17.549 6.460 5.745 1.00 80.56 120 TYR A C 1
ATOM 986 O O . TYR A 1 120 ? -17.917 6.523 6.917 1.00 80.56 120 TYR A O 1
ATOM 994 N N . GLY A 1 121 ? -16.777 5.466 5.292 1.00 81.81 121 GLY A N 1
ATOM 995 C CA . GLY A 1 121 ? -16.340 4.345 6.119 1.00 81.81 121 GLY A CA 1
ATOM 996 C C . GLY A 1 121 ? -15.536 4.793 7.338 1.00 81.81 121 GLY A C 1
ATOM 997 O O . GLY A 1 121 ? -14.463 5.395 7.210 1.00 81.81 121 GLY A O 1
ATOM 998 N N . ASN A 1 122 ? -16.046 4.476 8.525 1.00 80.75 122 ASN A N 1
ATOM 999 C CA . ASN A 1 122 ? -15.440 4.820 9.804 1.00 80.75 122 ASN A CA 1
ATOM 1000 C C . ASN A 1 122 ? -14.620 3.656 10.380 1.00 80.75 122 ASN A C 1
ATOM 1002 O O . ASN A 1 122 ? -14.651 2.520 9.909 1.00 80.75 122 ASN A O 1
ATOM 1006 N N . VAL A 1 123 ? -13.916 3.929 11.482 1.00 82.94 123 VAL A N 1
ATOM 1007 C CA . VAL A 1 123 ? -13.156 2.920 12.253 1.00 82.94 123 VAL A CA 1
ATOM 1008 C C . VAL A 1 123 ? -14.044 1.783 12.733 1.00 82.94 123 VAL A C 1
ATOM 1010 O O . VAL A 1 123 ? -13.628 0.628 12.733 1.00 82.94 123 VAL A O 1
ATOM 1013 N N . LYS A 1 124 ? -15.282 2.115 13.116 1.00 84.12 124 LYS A N 1
ATOM 1014 C CA . LYS A 1 124 ? -16.296 1.144 13.535 1.00 84.12 124 LYS A CA 1
ATOM 1015 C C . LYS A 1 124 ? -16.589 0.150 12.423 1.00 84.12 124 LYS A C 1
ATOM 1017 O O . LYS A 1 124 ? -16.617 -1.046 12.681 1.00 84.12 124 LYS A O 1
ATOM 1022 N N . ASP A 1 125 ? -16.738 0.630 11.197 1.00 87.69 125 ASP A N 1
ATOM 1023 C CA . ASP A 1 125 ? -17.084 -0.216 10.061 1.00 87.69 125 ASP A CA 1
ATOM 1024 C C . ASP A 1 125 ? -15.908 -1.133 9.701 1.00 87.69 125 ASP A C 1
ATOM 1026 O O . ASP A 1 125 ? -16.089 -2.338 9.527 1.00 87.69 125 ASP A O 1
ATOM 1030 N N . ALA A 1 126 ? -14.680 -0.599 9.703 1.00 88.56 126 ALA A N 1
ATOM 1031 C CA . ALA A 1 126 ? -13.470 -1.398 9.498 1.00 88.56 126 ALA A CA 1
ATOM 1032 C C . ALA A 1 126 ? -13.306 -2.472 10.591 1.00 88.56 126 ALA A C 1
ATOM 1034 O O . ALA A 1 126 ? -12.971 -3.623 10.303 1.00 88.56 126 ALA A O 1
ATOM 1035 N N . TYR A 1 127 ? -13.617 -2.127 11.843 1.00 87.94 127 TYR A N 1
ATOM 1036 C CA . TYR A 1 127 ? -13.630 -3.072 12.956 1.00 87.94 127 TYR A CA 1
ATOM 1037 C C . TYR A 1 127 ? -14.720 -4.145 12.804 1.00 87.94 127 TYR A C 1
ATOM 1039 O O . TYR A 1 127 ? -14.468 -5.326 13.045 1.00 87.94 127 TYR A O 1
ATOM 1047 N N . MET A 1 128 ? -15.921 -3.781 12.349 1.00 89.75 128 MET A N 1
ATOM 1048 C CA . MET A 1 128 ? -16.999 -4.742 12.094 1.00 89.75 128 MET A CA 1
ATOM 1049 C C . MET A 1 128 ? -16.669 -5.672 10.921 1.00 89.75 128 MET A C 1
ATOM 1051 O O . MET A 1 128 ? -16.969 -6.864 11.004 1.00 89.75 128 MET A O 1
ATOM 1055 N N . LYS A 1 129 ? -15.968 -5.185 9.888 1.00 92.00 129 LYS A N 1
ATOM 1056 C CA . LYS A 1 129 ? -15.418 -6.016 8.804 1.00 92.00 129 LYS A CA 1
ATOM 1057 C C . LYS A 1 129 ? -14.399 -7.025 9.338 1.00 92.00 129 LYS A C 1
ATOM 1059 O O . LYS A 1 129 ? -14.511 -8.221 9.065 1.00 92.00 129 LYS A O 1
ATOM 1064 N N . GLN A 1 130 ? -13.458 -6.573 10.170 1.00 91.94 130 GLN A N 1
ATOM 1065 C CA . GLN A 1 130 ? -12.493 -7.452 10.837 1.00 91.94 130 GLN A CA 1
ATOM 1066 C C . GLN A 1 130 ? -13.205 -8.521 11.679 1.00 91.94 130 GLN A C 1
ATOM 1068 O O . GLN A 1 130 ? -12.891 -9.708 11.583 1.00 91.94 130 GLN A O 1
ATOM 1073 N N . LYS A 1 131 ? -14.203 -8.120 12.473 1.00 91.62 131 LYS A N 1
ATOM 1074 C CA . LYS A 1 131 ? -15.011 -9.033 13.289 1.00 91.62 131 LYS A CA 1
ATOM 1075 C C . LYS A 1 131 ? -15.755 -10.055 12.436 1.00 91.62 131 LYS A C 1
ATOM 1077 O O . LYS A 1 131 ? -15.768 -11.232 12.788 1.00 91.62 131 LYS A O 1
ATOM 1082 N N . HIS A 1 132 ? -16.348 -9.631 11.323 1.00 92.31 132 HIS A N 1
ATOM 1083 C CA . HIS A 1 132 ? -17.020 -10.529 10.391 1.00 92.31 132 HIS A CA 1
ATOM 1084 C C . HIS A 1 132 ? -16.060 -11.607 9.873 1.00 92.31 132 HIS A C 1
ATOM 1086 O O . HIS A 1 132 ? -16.392 -12.791 9.939 1.00 92.31 132 HIS A O 1
ATOM 1092 N N . ARG A 1 133 ? -14.842 -11.220 9.466 1.00 90.81 133 ARG A N 1
ATOM 1093 C CA . ARG A 1 133 ? -13.798 -12.161 9.029 1.00 90.81 133 ARG A CA 1
ATOM 1094 C C . ARG A 1 133 ? -13.436 -13.163 10.125 1.00 90.81 133 ARG A C 1
ATOM 1096 O O . ARG A 1 133 ? -13.461 -14.359 9.869 1.00 90.81 133 ARG A O 1
ATOM 1103 N N . MET A 1 134 ? -13.196 -12.701 11.352 1.00 89.00 134 MET A N 1
ATOM 1104 C CA . MET A 1 134 ? -12.870 -13.593 12.475 1.00 89.00 134 MET A CA 1
ATOM 1105 C C . MET A 1 134 ? -14.009 -14.576 12.795 1.00 89.00 134 MET A C 1
ATOM 1107 O O . MET A 1 134 ? -13.767 -15.744 13.092 1.00 89.00 134 MET A O 1
ATOM 1111 N N . ILE A 1 135 ? -15.269 -14.133 12.717 1.00 90.06 135 ILE A N 1
ATOM 1112 C CA . ILE A 1 135 ? -16.431 -15.014 12.909 1.00 90.06 135 ILE A CA 1
ATOM 1113 C C . ILE A 1 135 ? -16.520 -16.050 11.786 1.00 90.06 135 ILE A C 1
ATOM 1115 O O . ILE A 1 135 ? -16.843 -17.206 12.059 1.00 90.06 135 ILE A O 1
ATOM 1119 N N . TRP A 1 136 ? -16.255 -15.647 10.544 1.00 88.69 136 TRP A N 1
ATOM 1120 C CA . TRP A 1 136 ? -16.250 -16.551 9.400 1.00 88.69 136 TRP A CA 1
ATOM 1121 C C . TRP A 1 136 ? -15.139 -17.602 9.517 1.00 88.69 136 TRP A C 1
ATOM 1123 O O . TRP A 1 136 ? -15.426 -18.790 9.386 1.00 88.69 136 TRP A O 1
ATOM 1133 N N . GLU A 1 137 ? -13.914 -17.193 9.865 1.00 89.00 137 GLU A N 1
ATOM 1134 C CA . GLU A 1 137 ? -12.771 -18.093 10.085 1.00 89.00 137 GLU A CA 1
ATOM 1135 C C . GLU A 1 137 ? -13.030 -19.077 11.228 1.00 89.00 137 GLU A C 1
ATOM 1137 O O . GLU A 1 137 ? -12.643 -20.236 11.140 1.00 89.00 137 GLU A O 1
ATOM 1142 N N . ARG A 1 138 ? -13.757 -18.660 12.271 1.00 86.88 138 ARG A N 1
ATOM 1143 C CA . ARG A 1 138 ? -14.179 -19.560 13.354 1.00 86.88 138 ARG A CA 1
ATOM 1144 C C . ARG A 1 138 ? -15.166 -20.642 12.896 1.00 86.88 138 ARG A C 1
ATOM 1146 O O . ARG A 1 138 ? -15.234 -21.686 13.532 1.00 86.88 138 ARG A O 1
ATOM 1153 N N . ARG A 1 139 ? -15.969 -20.381 11.858 1.00 85.38 139 ARG A N 1
ATOM 1154 C CA . ARG A 1 139 ? -17.002 -21.309 11.352 1.00 85.38 139 ARG A CA 1
ATOM 1155 C C . ARG A 1 139 ? -16.521 -22.186 10.196 1.00 85.38 139 ARG A C 1
ATOM 1157 O O . ARG A 1 139 ? -17.038 -23.278 10.027 1.00 85.38 139 ARG A O 1
ATOM 1164 N N . HIS A 1 140 ? -15.604 -21.690 9.369 1.00 84.44 140 HIS A N 1
ATOM 1165 C CA . HIS A 1 140 ? -15.209 -22.357 8.120 1.00 84.44 140 HIS A CA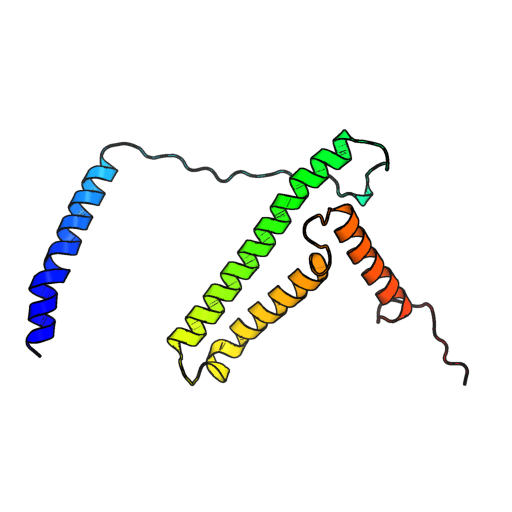 1
ATOM 1166 C C . HIS A 1 140 ? -13.690 -22.445 7.919 1.00 84.44 140 HIS A C 1
ATOM 1168 O O . HIS A 1 140 ? -13.243 -23.083 6.972 1.00 84.44 140 HIS A O 1
ATOM 1174 N N . GLY A 1 141 ? -12.896 -21.775 8.755 1.00 79.69 141 GLY A N 1
ATOM 1175 C CA . GLY A 1 141 ? -11.445 -21.710 8.620 1.00 79.69 141 GLY A CA 1
ATOM 1176 C C . GLY A 1 141 ? -10.716 -22.762 9.452 1.00 79.69 141 GLY A C 1
ATOM 1177 O O . GLY A 1 141 ? -11.277 -23.390 10.347 1.00 79.69 141 GLY A O 1
ATOM 1178 N N . ALA A 1 142 ? -9.414 -22.892 9.195 1.00 72.75 142 ALA A N 1
ATOM 1179 C CA . ALA A 1 142 ? -8.539 -23.864 9.855 1.00 72.75 142 ALA A CA 1
ATOM 1180 C C . ALA A 1 142 ? -8.405 -23.671 11.382 1.00 72.75 142 ALA A C 1
ATOM 1182 O O . ALA A 1 142 ? -8.025 -24.596 12.090 1.00 72.75 142 ALA A O 1
ATOM 1183 N N . ILE A 1 143 ? -8.712 -22.473 11.892 1.00 68.19 143 ILE A N 1
ATOM 1184 C CA . ILE A 1 143 ? -8.518 -22.073 13.299 1.00 68.19 143 ILE A CA 1
ATOM 1185 C C . ILE A 1 143 ? -9.789 -22.353 14.147 1.00 68.19 143 ILE A C 1
ATOM 1187 O O . ILE A 1 143 ? -9.790 -22.179 15.364 1.00 68.19 143 ILE A O 1
ATOM 1191 N N . GLY A 1 144 ? -10.895 -22.802 13.536 1.00 56.88 144 GLY A N 1
ATOM 1192 C CA . GLY A 1 144 ? -12.216 -22.873 14.168 1.00 56.88 144 GLY A CA 1
ATOM 1193 C C . GLY A 1 144 ? -12.756 -24.283 14.421 1.00 56.88 144 GLY A C 1
ATOM 1194 O O . GLY A 1 144 ? -13.375 -24.883 13.551 1.00 56.88 144 GLY A O 1
ATOM 1195 N N . ALA A 1 145 ? -12.625 -24.771 15.656 1.00 61.97 145 ALA A N 1
ATOM 1196 C CA . ALA A 1 145 ? -13.164 -26.046 16.145 1.00 61.97 145 ALA A CA 1
ATOM 1197 C C . ALA A 1 145 ? -14.699 -26.056 16.393 1.00 61.97 145 ALA A C 1
ATOM 1199 O O . ALA A 1 145 ? -15.158 -26.555 17.419 1.00 61.97 145 ALA A O 1
ATOM 1200 N N . GLY A 1 146 ? -15.532 -25.493 15.508 1.00 60.50 146 GLY A N 1
ATOM 1201 C CA . GLY A 1 146 ? -16.973 -25.383 15.781 1.00 60.50 146 GLY A CA 1
ATOM 1202 C C . GLY A 1 146 ? -17.877 -25.291 14.554 1.00 60.50 146 GLY A C 1
ATOM 1203 O O . GLY A 1 146 ? -18.178 -24.188 14.105 1.00 60.50 146 GLY A O 1
ATOM 1204 N N . MET A 1 147 ? -18.402 -26.457 14.151 1.00 60.50 147 MET A N 1
ATOM 1205 C CA . MET A 1 147 ? -19.344 -26.761 13.051 1.00 60.50 147 MET A CA 1
ATOM 1206 C C . MET A 1 147 ? -18.680 -26.832 11.663 1.00 60.50 147 MET A C 1
ATOM 1208 O O . MET A 1 147 ? -18.271 -25.819 11.125 1.00 60.50 147 MET A O 1
ATOM 1212 N N . LYS A 1 148 ? -18.549 -27.998 11.012 1.00 55.28 148 LYS A N 1
ATOM 1213 C CA . LYS A 1 148 ? -19.555 -29.059 10.818 1.00 55.28 148 LYS A CA 1
ATOM 1214 C C . LYS A 1 148 ? -18.978 -30.466 11.043 1.00 55.28 148 LYS A C 1
ATOM 1216 O O . LYS A 1 148 ? -18.040 -30.856 10.357 1.00 55.28 148 LYS A O 1
ATOM 1221 N N . ALA A 1 149 ? -19.616 -31.259 11.905 1.00 53.38 149 ALA A N 1
ATOM 1222 C CA . ALA A 1 149 ? -19.706 -32.690 11.635 1.00 53.38 149 ALA A CA 1
ATOM 1223 C C . ALA A 1 149 ? -20.641 -32.820 10.428 1.00 53.38 149 ALA A C 1
ATOM 1225 O O . ALA A 1 149 ? -21.807 -32.431 10.510 1.00 53.38 149 ALA A O 1
ATOM 1226 N N . GLN A 1 150 ? -20.120 -33.258 9.285 1.00 50.66 150 GLN A N 1
ATOM 1227 C CA . GLN A 1 150 ? -20.984 -33.722 8.208 1.00 50.66 150 GLN A CA 1
ATOM 1228 C C . GLN A 1 150 ? -21.629 -35.016 8.711 1.00 50.66 150 GLN A C 1
ATOM 1230 O O . GLN A 1 150 ? -20.994 -36.063 8.725 1.00 50.66 150 GLN A O 1
ATOM 1235 N N . VAL A 1 151 ? -22.857 -34.916 9.221 1.00 52.44 151 VAL A N 1
ATOM 1236 C CA . VAL A 1 151 ? -23.760 -36.063 9.298 1.00 52.44 151 VAL A CA 1
ATOM 1237 C C . VAL A 1 151 ? -24.408 -36.161 7.924 1.00 52.44 151 VAL A C 1
ATOM 1239 O O . VAL A 1 151 ? -25.333 -35.403 7.626 1.00 52.44 151 VAL A O 1
ATOM 1242 N N . ASN A 1 152 ? -23.783 -36.974 7.071 1.00 42.47 152 ASN A N 1
ATOM 1243 C CA . ASN A 1 152 ? -24.361 -37.957 6.144 1.00 42.47 152 ASN A CA 1
ATOM 1244 C C . ASN A 1 152 ? -23.273 -38.441 5.186 1.00 42.47 152 ASN A C 1
ATOM 1246 O O . ASN A 1 152 ? -22.742 -37.598 4.429 1.00 42.47 152 ASN A O 1
#

Foldseek 3Di:
DVVVVVCCVPPVVCVVVVVVVVVVVVPPDDPPDDDDDDDDDDDAPVPDDPPDPVVQVVQQVVVVVVLVVLVVVLVVLVVVLVVLCVVVPPCSVPRVVVSVVVNVVSVVVSCLQDNPCPPPRTSVNSVVSVVVVVVVCLEPNPVHPDDDPPPD

Organism: Meganyctiphanes norvegica (NCBI:txid48144)

Radius of gyration: 26.11 Å; chains: 1; bounding box: 52×69×61 Å

InterPro domains:
  IPR019377 NADH-ubiquinone oxidoreductase, subunit 10 [PF10249] (29-139)
  IPR039993 NADH dehydrogenase [ubiquinone] 1 beta subcomplex subunit 10 [PTHR13094] (51-143)

Secondary structure (DSSP, 8-state):
-HHHHHHIIIIITTHHHHHHHHHHHHTTS---------PPPPPPGGG--TT-HHHHHHHHHHTHHHHHHHHHHHHHHHHHHHHHHHHHGGGHHHHSHHHHHHHHHHHHHHHHHHTT--TT--HHHHHHHHHHHHHHHHHHSTT---S-----